Protein AF-A0A653DVY7-F1 (afdb_monomer_lite)

Organism: Callosobruchus maculatus (NCBI:txid64391)

Secondary structure (DSSP, 8-state):
--SSS---S-HHHHHHHHGGG-SS-TT--EE-SSSS-EES-HHHHHHHGGGTS-TTTT--EE-SSSS-EES-HHHHHHHTTTT--EE-SSSS-EESSHHHHHHHHGGG-TT-TT--EE-SSSS-EES-HHHHHHHGGGG-TT-TT-----SSS--

Radius of gyration: 22.21 Å; chains: 1; bounding box: 49×55×49 Å

Sequence (155 aa):
CKQCDYKSNQKTSLNQHVFTHDVDGIYKKYKCVLCDYKTHFKSSLKKHQPVHDGDGINKKYKCKQCDYKSDQRSVLNDVEGINKKYRCEQCDYKCCRKNDLNIHRLTHDVDGIYKKYKCDLCDYKTHFNRNLRQHQWVHDVEGINKKYKCEQCDY

InterPro domains:
  IPR013087 Zinc finger C2H2-type [PS00028] (88-108)
  IPR013087 Zinc finger C2H2-type [PS50157] (30-57)
  IPR013087 Zinc finger C2H2-type [PS50157] (117-144)
  IPR013087 Zinc finger C2H2-type [SM00355] (1-21)
  IPR013087 Zinc finger C2H2-type [SM00355] (30-52)
  IPR013087 Zinc finger C2H2-type [SM00355] (86-108)
  IPR013087 Zinc finger C2H2-type [SM00355] (117-139)
  IPR036236 Zinc finger C2H2 superfamily [SSF57667] (28-76)
  IPR036236 Zinc finger C2H2 superfamily [SSF57667] (84-139)

pLDDT: mean 86.48, std 9.0, range [5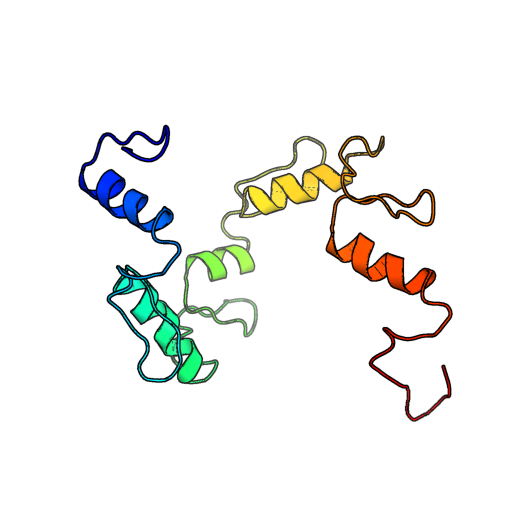5.53, 95.94]

Structure (mmCIF, N/CA/C/O backbone):
data_AF-A0A653DVY7-F1
#
_entry.id   AF-A0A653DVY7-F1
#
loop_
_atom_site.group_PDB
_atom_site.id
_atom_site.type_symbol
_atom_site.label_atom_id
_atom_site.label_alt_id
_atom_site.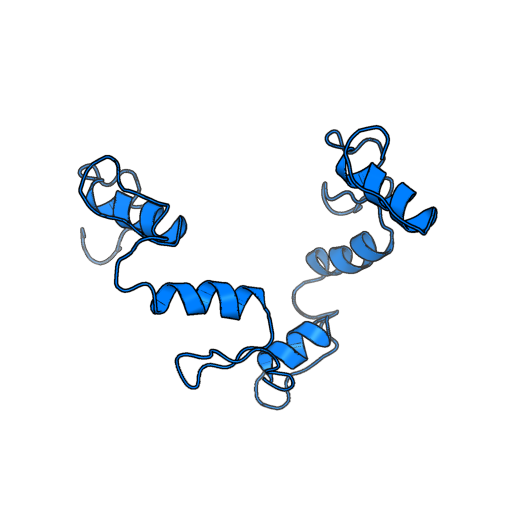label_comp_id
_atom_site.label_asym_id
_atom_site.label_entity_id
_atom_site.label_seq_id
_atom_site.pdbx_PDB_ins_code
_atom_site.Cartn_x
_atom_site.Cartn_y
_atom_site.Cartn_z
_atom_site.occupancy
_atom_site.B_iso_or_equiv
_atom_site.auth_seq_id
_atom_site.auth_comp_id
_atom_site.auth_asym_id
_atom_site.auth_atom_id
_atom_site.pdbx_PDB_model_num
ATOM 1 N N . CYS A 1 1 ? 3.207 15.757 -23.129 1.00 89.69 1 CYS A N 1
ATOM 2 C CA . CYS A 1 1 ? 4.128 14.651 -23.437 1.00 89.69 1 CYS A CA 1
ATOM 3 C C . CYS A 1 1 ? 3.728 14.158 -24.820 1.00 89.69 1 CYS A C 1
ATOM 5 O O . CYS A 1 1 ? 2.601 14.413 -25.213 1.00 89.69 1 CYS A O 1
ATOM 7 N N . LYS A 1 2 ? 4.609 13.518 -25.597 1.00 89.25 2 LYS A N 1
ATOM 8 C CA . LYS A 1 2 ? 4.194 12.975 -26.906 1.00 89.25 2 LYS A CA 1
ATOM 9 C C . LYS A 1 2 ? 3.384 11.676 -26.790 1.00 89.25 2 LYS A C 1
ATOM 11 O O . LYS A 1 2 ? 2.754 11.285 -27.756 1.00 89.25 2 LYS A O 1
ATOM 16 N N . GLN A 1 3 ? 3.419 11.029 -25.624 1.00 88.94 3 GLN A N 1
ATOM 17 C CA . GLN A 1 3 ? 2.800 9.721 -25.381 1.00 88.94 3 GLN A CA 1
ATOM 18 C C . GLN A 1 3 ? 1.581 9.795 -24.445 1.00 88.94 3 GLN A C 1
ATOM 20 O O . GLN A 1 3 ? 0.902 8.798 -24.244 1.00 88.94 3 GLN A O 1
ATOM 25 N N . CYS A 1 4 ? 1.309 10.960 -23.845 1.00 93.50 4 CYS A N 1
ATOM 26 C CA . CYS A 1 4 ? 0.143 11.184 -22.988 1.00 93.50 4 CYS A CA 1
ATOM 27 C C . CYS A 1 4 ? -0.115 12.682 -22.743 1.00 93.50 4 CYS A C 1
ATOM 29 O O . CYS A 1 4 ? 0.719 13.543 -23.060 1.00 93.50 4 CYS A O 1
ATOM 31 N N . ASP A 1 5 ? -1.222 12.978 -22.063 1.00 94.31 5 ASP A N 1
ATOM 32 C CA . ASP A 1 5 ? -1.701 14.338 -21.785 1.00 94.31 5 ASP A CA 1
ATOM 33 C C . ASP A 1 5 ? -0.881 15.121 -20.750 1.00 94.31 5 ASP A C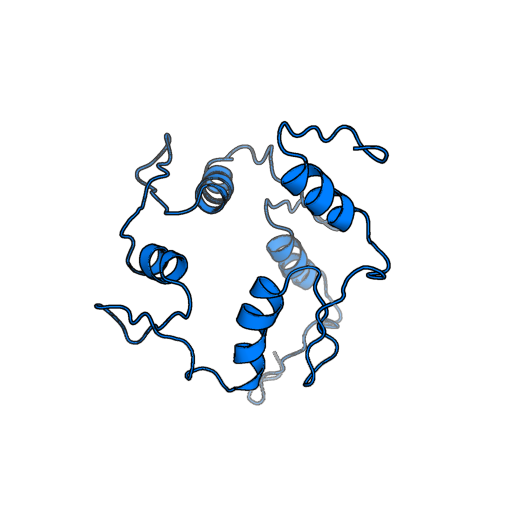 1
ATOM 35 O O . ASP A 1 5 ? -1.169 16.289 -20.485 1.00 94.31 5 ASP A O 1
ATOM 39 N N . TYR A 1 6 ? 0.165 14.528 -20.166 1.00 94.62 6 TYR A N 1
ATOM 40 C CA . TYR A 1 6 ? 1.007 15.202 -19.176 1.00 94.62 6 TYR A CA 1
ATOM 41 C C . TYR A 1 6 ? 1.645 16.479 -19.743 1.00 94.62 6 TYR A C 1
ATOM 43 O O . TYR A 1 6 ? 2.342 16.441 -20.760 1.00 94.62 6 TYR A O 1
ATOM 51 N N . LYS A 1 7 ? 1.494 17.612 -19.053 1.00 93.94 7 LYS A N 1
ATOM 52 C CA . LYS A 1 7 ? 2.107 18.898 -19.420 1.00 93.94 7 LYS A CA 1
ATOM 53 C C . LYS A 1 7 ? 2.971 19.409 -18.271 1.00 93.94 7 LYS A C 1
ATOM 55 O O . LYS A 1 7 ? 2.667 19.184 -17.106 1.00 93.94 7 LYS A O 1
ATOM 60 N N . SER A 1 8 ? 4.054 20.098 -18.613 1.00 93.25 8 SER A N 1
ATOM 61 C CA . SER A 1 8 ? 4.976 20.706 -17.654 1.00 93.25 8 SER A CA 1
ATOM 62 C C . SER A 1 8 ? 5.476 22.037 -18.205 1.00 93.25 8 SER A C 1
ATOM 64 O O . SER A 1 8 ? 5.733 22.149 -19.402 1.00 93.25 8 SER A O 1
ATOM 66 N N . ASN A 1 9 ? 5.649 23.021 -17.324 1.00 94.25 9 ASN A N 1
ATOM 67 C CA . ASN A 1 9 ? 6.279 24.310 -17.626 1.00 94.25 9 ASN A CA 1
ATOM 68 C C . ASN A 1 9 ? 7.819 24.249 -17.593 1.00 94.25 9 ASN A C 1
ATOM 70 O O . ASN A 1 9 ? 8.482 25.192 -18.010 1.00 94.25 9 ASN A O 1
ATOM 74 N N . GLN A 1 10 ? 8.399 23.143 -17.116 1.00 95.44 10 GLN A N 1
ATOM 75 C CA . GLN A 1 10 ? 9.842 22.911 -17.082 1.00 95.44 10 GLN A CA 1
ATOM 76 C C . GLN A 1 10 ? 10.234 21.773 -18.027 1.00 95.44 10 GLN A C 1
ATOM 78 O O . GLN A 1 10 ? 9.705 20.657 -17.935 1.00 95.44 10 GLN A O 1
ATOM 83 N N . LYS A 1 11 ? 11.216 22.040 -18.900 1.00 91.94 11 LYS A N 1
ATOM 84 C CA . LYS A 1 11 ? 11.778 21.051 -19.837 1.00 91.94 11 LYS A CA 1
ATOM 85 C C . LYS A 1 11 ? 12.399 19.860 -19.105 1.00 91.94 11 LYS A C 1
ATOM 87 O O . LYS A 1 11 ? 12.240 18.725 -19.537 1.00 91.94 11 LYS A O 1
ATOM 92 N N . THR A 1 12 ? 13.066 20.108 -17.980 1.00 90.94 12 THR A N 1
ATOM 93 C CA . THR A 1 12 ? 13.641 19.071 -17.111 1.00 90.94 12 THR A CA 1
ATOM 94 C C . THR A 1 12 ? 12.572 18.107 -16.608 1.00 90.94 12 THR A C 1
ATOM 96 O O . THR A 1 12 ? 12.723 16.903 -16.781 1.00 90.94 12 THR A O 1
ATOM 99 N N . SER A 1 13 ? 11.466 18.615 -16.068 1.00 92.31 13 SER A N 1
ATOM 100 C CA . SER A 1 13 ? 10.347 17.799 -15.581 1.00 92.31 13 SER A CA 1
ATOM 101 C C . SER A 1 13 ? 9.650 17.031 -16.705 1.00 92.31 13 SER A C 1
ATOM 103 O O . SER A 1 13 ? 9.299 15.870 -16.520 1.00 92.31 13 SER A O 1
ATOM 105 N N . LEU A 1 14 ? 9.522 17.624 -17.901 1.00 92.62 14 LEU A N 1
ATOM 106 C CA . LEU A 1 14 ? 9.015 16.908 -19.077 1.00 92.62 14 LEU A CA 1
ATOM 107 C C . LEU A 1 14 ? 9.950 15.758 -19.483 1.00 92.62 14 LEU A C 1
ATOM 109 O O . LEU A 1 14 ? 9.475 14.656 -19.735 1.00 92.62 14 LEU A O 1
ATOM 113 N N . ASN A 1 15 ? 11.265 15.988 -19.499 1.00 89.31 15 ASN A N 1
ATOM 114 C CA . ASN A 1 15 ? 12.251 14.952 -19.814 1.00 89.31 15 ASN A CA 1
ATOM 115 C C . ASN A 1 15 ? 12.252 13.826 -18.774 1.00 89.31 15 ASN A C 1
ATOM 117 O O . ASN A 1 15 ? 12.327 12.659 -19.139 1.00 89.31 15 ASN A O 1
ATOM 121 N N . GLN A 1 16 ? 12.139 14.159 -17.486 1.00 90.44 16 GLN A N 1
ATOM 122 C CA . GLN A 1 16 ? 12.024 13.159 -16.425 1.00 90.44 16 GLN A CA 1
ATOM 123 C C . GLN A 1 16 ? 10.729 12.357 -16.539 1.00 90.44 16 GLN A C 1
ATOM 125 O O . GLN A 1 16 ? 10.746 11.147 -16.344 1.00 90.44 16 GLN A O 1
ATOM 130 N N . HIS A 1 17 ? 9.621 13.013 -16.893 1.00 92.75 17 HIS A N 1
ATOM 131 C CA . HIS A 1 17 ? 8.352 12.339 -17.131 1.00 92.75 17 HIS A CA 1
ATOM 132 C C . HIS A 1 17 ? 8.448 11.318 -18.269 1.00 92.75 17 HIS A C 1
ATOM 134 O O . HIS A 1 17 ? 7.853 10.257 -18.164 1.00 92.75 17 HIS A O 1
ATOM 140 N N . VAL A 1 18 ? 9.220 11.572 -19.331 1.00 90.94 18 VAL A N 1
ATOM 141 C CA . VAL A 1 18 ? 9.369 10.595 -20.427 1.00 90.94 18 VAL A CA 1
ATOM 142 C C . VAL A 1 18 ? 9.881 9.237 -19.924 1.00 90.94 18 VAL A C 1
ATOM 144 O O . VAL A 1 18 ? 9.481 8.213 -20.466 1.00 90.94 18 VAL A O 1
ATOM 147 N N . PHE A 1 19 ? 10.665 9.195 -18.841 1.00 91.69 19 PHE A N 1
ATOM 148 C CA . PHE A 1 19 ? 11.102 7.933 -18.234 1.00 91.69 19 PHE A CA 1
ATOM 149 C C . PHE A 1 19 ? 9.961 7.085 -17.657 1.00 91.69 19 PHE A C 1
ATOM 151 O O . PHE A 1 19 ? 10.139 5.885 -17.496 1.00 91.69 19 PHE A O 1
ATOM 158 N N . THR A 1 20 ? 8.782 7.653 -17.375 1.00 89.56 20 THR A N 1
ATOM 159 C CA . THR A 1 20 ? 7.618 6.851 -16.954 1.00 89.56 20 THR A CA 1
ATOM 160 C C . THR A 1 20 ? 7.060 5.991 -18.083 1.00 89.56 20 THR A C 1
ATOM 162 O O . THR A 1 20 ? 6.322 5.054 -17.807 1.00 89.56 20 THR A O 1
ATOM 165 N N . HIS A 1 21 ? 7.401 6.309 -19.335 1.00 90.06 21 HIS A N 1
ATOM 166 C CA . HIS A 1 21 ? 7.042 5.520 -20.515 1.00 90.06 21 HIS A CA 1
ATOM 167 C C . HIS A 1 21 ? 8.130 4.507 -20.904 1.00 90.06 21 HIS A C 1
ATOM 169 O O . HIS A 1 21 ? 7.947 3.752 -21.851 1.00 90.06 21 HIS A O 1
ATOM 175 N N . ASP A 1 22 ? 9.261 4.463 -20.190 1.00 88.44 22 ASP A N 1
ATOM 176 C CA . ASP A 1 22 ? 10.318 3.472 -20.421 1.00 88.44 22 ASP A CA 1
ATOM 177 C C . ASP A 1 22 ? 9.999 2.151 -19.709 1.00 88.44 22 ASP A C 1
ATOM 179 O O . ASP A 1 22 ? 10.567 1.822 -18.662 1.00 88.44 22 ASP A O 1
ATOM 183 N N . VAL A 1 23 ? 9.044 1.413 -20.274 1.00 83.19 23 VAL A N 1
ATOM 184 C CA . VAL A 1 23 ? 8.586 0.123 -19.741 1.00 83.19 23 VAL A CA 1
ATOM 185 C C . VAL A 1 23 ? 9.716 -0.911 -19.767 1.00 83.19 23 VAL A C 1
ATOM 187 O O . VAL A 1 23 ? 9.941 -1.601 -18.771 1.00 83.19 23 VAL A O 1
ATOM 190 N N . ASP A 1 24 ? 10.492 -0.937 -20.851 1.00 83.88 24 ASP A N 1
ATOM 191 C CA . ASP A 1 24 ? 11.600 -1.879 -21.057 1.00 83.88 24 ASP A CA 1
ATOM 192 C C . ASP A 1 24 ? 12.856 -1.521 -20.244 1.00 83.88 24 ASP A C 1
ATOM 194 O O . ASP A 1 24 ? 13.796 -2.310 -20.120 1.00 83.88 24 ASP A O 1
ATOM 198 N N . GLY A 1 25 ? 12.891 -0.326 -19.648 1.00 82.88 25 GLY A N 1
ATOM 199 C CA . GLY A 1 25 ? 14.011 0.137 -18.836 1.00 82.88 25 GLY A CA 1
ATOM 200 C C . GLY A 1 25 ? 15.283 0.421 -19.640 1.00 82.88 25 GLY A C 1
ATOM 201 O O . GLY A 1 25 ? 16.376 0.410 -19.062 1.00 82.88 25 GLY A O 1
ATOM 202 N N . ILE A 1 26 ? 15.162 0.683 -20.944 1.00 83.12 26 ILE A N 1
ATOM 203 C CA . ILE A 1 26 ? 16.270 0.942 -21.877 1.00 83.12 26 ILE A CA 1
ATOM 204 C C . ILE A 1 26 ? 17.073 2.180 -21.444 1.00 83.12 26 ILE A C 1
ATOM 206 O O . ILE A 1 26 ? 18.298 2.234 -21.578 1.00 83.12 26 ILE A O 1
ATOM 210 N N . TYR A 1 27 ? 16.405 3.170 -20.857 1.00 85.94 27 TYR A N 1
ATOM 211 C CA . TYR A 1 27 ? 16.992 4.421 -20.389 1.00 85.94 27 TYR A CA 1
ATOM 212 C C . TYR A 1 27 ? 17.408 4.392 -18.909 1.00 85.94 27 TYR A C 1
ATOM 214 O O . TYR A 1 27 ? 17.875 5.413 -18.386 1.00 85.94 27 TYR A O 1
ATOM 222 N N . LYS A 1 28 ? 17.298 3.252 -18.211 1.00 90.25 28 LYS A N 1
ATOM 223 C CA . LYS A 1 28 ? 17.810 3.079 -16.837 1.00 90.25 28 LYS A CA 1
ATOM 224 C C . LYS A 1 28 ? 19.331 2.910 -16.848 1.00 90.25 28 LYS A C 1
ATOM 226 O O . LYS A 1 28 ? 19.869 1.803 -16.805 1.00 90.25 28 LYS A O 1
ATOM 231 N N . LYS A 1 29 ? 20.044 4.036 -16.902 1.00 91.38 29 LYS A N 1
ATOM 232 C CA . LYS A 1 29 ? 21.514 4.068 -17.009 1.00 91.38 29 LYS A CA 1
ATOM 233 C C . LYS A 1 29 ? 22.245 3.749 -15.703 1.00 91.38 29 LYS A C 1
ATOM 235 O O . LYS A 1 29 ? 23.406 3.358 -15.744 1.00 91.38 29 LYS A O 1
ATOM 240 N N . TYR A 1 30 ? 21.597 3.914 -14.552 1.00 93.81 30 TYR A N 1
ATOM 241 C CA . TYR A 1 30 ? 22.225 3.690 -13.251 1.00 93.81 30 TYR A CA 1
ATOM 242 C C . TYR A 1 30 ? 21.875 2.295 -12.748 1.00 93.81 30 TYR A C 1
ATOM 244 O O . TYR A 1 30 ? 20.717 2.028 -12.432 1.00 93.81 30 TYR A O 1
ATOM 252 N N . LYS A 1 31 ? 22.870 1.411 -12.687 1.00 93.25 31 LYS A N 1
ATOM 253 C CA . LYS A 1 31 ? 22.711 0.005 -12.298 1.00 93.25 31 LYS A CA 1
ATOM 254 C C . LYS A 1 31 ? 23.391 -0.242 -10.954 1.00 93.25 31 LYS A C 1
ATOM 256 O O . LYS A 1 31 ? 24.467 0.304 -10.709 1.00 93.25 31 LYS A O 1
ATOM 261 N N . CYS A 1 32 ? 22.761 -1.035 -10.094 1.00 91.00 32 CYS A N 1
ATOM 262 C CA . CYS A 1 32 ? 23.433 -1.579 -8.924 1.00 91.00 32 CYS A CA 1
ATOM 263 C C . CYS A 1 32 ? 24.462 -2.619 -9.377 1.00 91.00 32 CYS A C 1
ATOM 265 O O . CYS A 1 32 ? 24.232 -3.342 -10.341 1.00 91.00 32 CYS A O 1
ATOM 267 N N . VAL A 1 33 ? 25.609 -2.664 -8.703 1.00 90.44 33 VAL A N 1
ATOM 268 C CA . VAL A 1 33 ? 26.659 -3.659 -8.982 1.00 90.44 33 VAL A CA 1
ATOM 269 C C . VAL A 1 33 ? 26.461 -4.947 -8.180 1.00 90.44 33 VAL A C 1
ATOM 271 O O . VAL A 1 33 ? 27.121 -5.939 -8.455 1.00 90.44 33 VAL A O 1
ATOM 274 N N . LEU A 1 34 ? 25.557 -4.925 -7.195 1.00 88.69 34 LEU A N 1
ATOM 275 C CA . LEU A 1 34 ? 25.313 -6.019 -6.251 1.00 88.69 34 LEU A CA 1
ATOM 276 C C . LEU A 1 34 ? 23.975 -6.740 -6.496 1.00 88.69 34 LEU A C 1
ATOM 278 O O . LEU A 1 34 ? 23.730 -7.782 -5.898 1.00 88.69 34 LEU A O 1
ATOM 282 N N . CYS A 1 35 ? 23.097 -6.201 -7.347 1.00 90.75 35 CYS A N 1
ATOM 283 C CA . CYS A 1 35 ? 21.860 -6.859 -7.777 1.00 90.75 35 CYS A CA 1
ATOM 284 C C . CYS A 1 35 ? 21.338 -6.280 -9.100 1.00 90.75 35 CYS A C 1
ATOM 286 O O . CYS A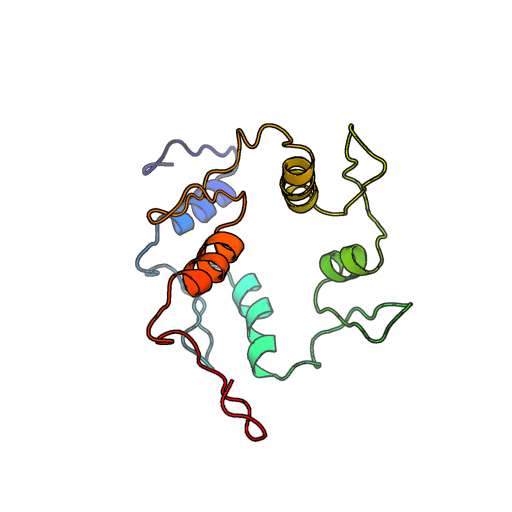 1 35 ? 21.867 -5.296 -9.616 1.00 90.75 35 CYS A O 1
ATOM 288 N N . ASP A 1 36 ? 20.233 -6.830 -9.606 1.00 92.25 36 ASP A N 1
ATOM 289 C CA . ASP A 1 36 ? 19.617 -6.424 -10.875 1.00 92.25 36 ASP A CA 1
ATOM 290 C C . ASP A 1 36 ? 18.874 -5.077 -10.839 1.00 92.25 36 ASP A C 1
ATOM 292 O O . ASP A 1 36 ? 18.255 -4.676 -11.830 1.00 92.25 36 ASP A O 1
ATOM 296 N N . TYR A 1 37 ? 18.922 -4.342 -9.724 1.00 91.75 37 TYR A N 1
ATOM 297 C CA . TYR A 1 37 ? 18.269 -3.040 -9.610 1.00 91.75 37 TYR A CA 1
ATOM 298 C C . TYR A 1 37 ? 18.863 -2.016 -10.590 1.00 91.75 37 TYR A C 1
ATOM 300 O O . TYR A 1 37 ? 20.071 -1.768 -10.624 1.00 91.75 37 TYR A O 1
ATOM 308 N N . LYS A 1 38 ? 17.994 -1.350 -11.362 1.00 92.88 38 LYS A N 1
ATOM 309 C CA . LYS A 1 38 ? 18.360 -0.281 -12.306 1.00 92.88 38 LYS A CA 1
ATOM 310 C C . LYS A 1 38 ? 17.403 0.900 -12.177 1.00 92.88 38 LYS A C 1
ATOM 312 O O . LYS A 1 38 ? 16.214 0.725 -11.918 1.00 92.88 38 LYS A O 1
ATOM 317 N N . THR A 1 39 ? 17.901 2.114 -12.394 1.00 93.25 39 THR A N 1
ATOM 318 C CA . THR A 1 39 ? 17.116 3.348 -12.270 1.00 93.25 39 THR A CA 1
ATOM 319 C C . THR A 1 39 ? 17.570 4.443 -13.240 1.00 93.25 39 THR A C 1
ATOM 321 O O . THR A 1 39 ? 18.690 4.435 -13.755 1.00 93.25 39 THR A O 1
ATOM 324 N N . HIS A 1 40 ? 16.685 5.409 -13.489 1.00 93.12 40 HIS A N 1
ATOM 325 C CA . HIS A 1 40 ? 16.943 6.589 -14.323 1.00 93.12 40 HIS A CA 1
ATOM 326 C C . HIS A 1 40 ? 17.698 7.694 -13.588 1.00 93.12 40 HIS A C 1
ATOM 328 O O . HIS A 1 40 ? 18.209 8.612 -14.224 1.00 93.12 40 HIS A O 1
ATOM 334 N N . PHE A 1 41 ? 17.779 7.621 -12.255 1.00 91.25 41 PHE A N 1
ATOM 335 C CA . PHE A 1 41 ? 18.329 8.691 -11.431 1.00 91.25 41 PHE A CA 1
ATOM 336 C C . PHE A 1 41 ? 19.479 8.205 -10.553 1.00 91.25 41 PHE A C 1
ATOM 338 O O . PHE A 1 41 ? 19.316 7.301 -9.733 1.00 91.25 41 PHE A O 1
ATOM 345 N N . LYS A 1 42 ? 20.627 8.888 -10.636 1.00 90.31 42 LYS A N 1
ATOM 346 C CA . LYS A 1 42 ? 21.785 8.629 -9.764 1.00 90.31 42 LYS A CA 1
ATOM 347 C C . LYS A 1 42 ? 21.421 8.711 -8.278 1.00 90.31 42 LYS A C 1
ATOM 349 O O . LYS A 1 42 ? 21.914 7.928 -7.473 1.00 90.31 42 LYS A O 1
ATOM 354 N N . SER A 1 43 ? 20.545 9.649 -7.913 1.00 88.19 43 SER A N 1
ATOM 355 C CA . SER A 1 43 ? 20.056 9.822 -6.541 1.00 88.19 43 SER A CA 1
ATOM 356 C C . SER A 1 43 ? 19.274 8.606 -6.042 1.00 88.19 43 SER A C 1
ATOM 358 O O . SER A 1 43 ? 19.437 8.224 -4.886 1.00 88.19 43 SER A O 1
ATOM 360 N N . SER A 1 44 ? 18.474 7.971 -6.900 1.00 90.25 44 SER A N 1
ATOM 361 C CA . SER A 1 44 ? 17.757 6.739 -6.568 1.00 90.25 44 SER A CA 1
ATOM 362 C C . SER A 1 44 ? 18.711 5.562 -6.384 1.00 90.25 44 SER A C 1
ATOM 364 O O . SER A 1 44 ? 18.546 4.810 -5.431 1.00 90.25 44 SER A O 1
ATOM 366 N N . LEU A 1 45 ? 19.758 5.445 -7.213 1.00 89.94 45 LEU A N 1
ATOM 367 C CA . LEU A 1 45 ? 20.782 4.413 -7.022 1.00 89.94 45 LEU A CA 1
ATOM 368 C C . LEU A 1 45 ? 21.519 4.609 -5.690 1.00 89.94 45 LEU A C 1
ATOM 370 O O . LEU A 1 45 ? 21.671 3.660 -4.931 1.00 89.94 45 LEU A O 1
ATOM 374 N N . LYS A 1 46 ? 21.897 5.849 -5.356 1.00 86.50 46 LYS A N 1
ATOM 375 C CA . LYS A 1 46 ? 22.541 6.175 -4.073 1.00 86.50 46 LYS A CA 1
ATOM 376 C C . LYS A 1 46 ? 21.666 5.826 -2.863 1.00 86.50 46 LYS A C 1
ATOM 378 O O . LYS A 1 46 ? 22.186 5.411 -1.837 1.00 86.50 46 LYS A O 1
ATOM 383 N N . LYS A 1 47 ? 20.344 5.997 -2.976 1.00 83.31 47 LYS A N 1
ATOM 384 C CA . LYS A 1 47 ? 19.378 5.585 -1.942 1.00 83.31 47 LYS A CA 1
ATOM 385 C C . LYS A 1 47 ? 19.175 4.070 -1.878 1.00 83.31 47 LYS A C 1
ATOM 387 O O . LYS A 1 47 ? 18.752 3.575 -0.846 1.00 83.31 47 LYS A O 1
ATOM 392 N N . HIS A 1 48 ? 19.445 3.355 -2.966 1.00 86.50 48 HIS A N 1
ATOM 393 C CA . HIS A 1 48 ? 19.316 1.903 -3.042 1.00 86.50 48 HIS A CA 1
ATOM 394 C C . HIS A 1 48 ? 20.550 1.164 -2.505 1.00 86.50 48 HIS A C 1
ATOM 396 O O . HIS A 1 48 ? 20.385 0.142 -1.854 1.00 86.50 48 HIS A O 1
ATOM 402 N N . GLN A 1 49 ? 21.765 1.687 -2.717 1.00 82.44 49 GLN A N 1
ATOM 403 C CA . GLN A 1 49 ? 23.021 1.073 -2.241 1.00 82.44 49 GLN A CA 1
ATOM 404 C C . GLN A 1 49 ? 22.980 0.539 -0.790 1.00 82.44 49 GLN A C 1
ATOM 406 O O . GLN A 1 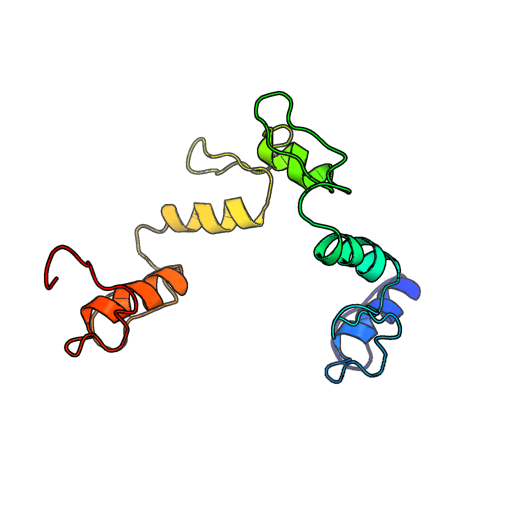49 ? 23.405 -0.597 -0.590 1.00 82.44 49 GLN A O 1
ATOM 411 N N . PRO A 1 50 ? 22.399 1.258 0.196 1.00 79.75 50 PRO A N 1
ATOM 412 C CA . PRO A 1 50 ? 22.337 0.795 1.582 1.00 79.75 50 PRO A CA 1
ATOM 413 C C . PRO A 1 50 ? 21.576 -0.516 1.806 1.00 79.75 50 PRO A C 1
ATOM 415 O O . PRO A 1 50 ? 21.733 -1.117 2.862 1.00 79.75 50 PRO A O 1
ATOM 418 N N . VAL A 1 51 ? 20.753 -0.963 0.849 1.00 81.06 51 VAL A N 1
ATOM 419 C CA . VAL A 1 51 ? 20.046 -2.254 0.921 1.00 81.06 51 VAL A CA 1
ATOM 420 C C . VAL A 1 51 ? 21.031 -3.427 1.002 1.00 81.06 51 VAL A C 1
ATOM 422 O O . VAL A 1 51 ? 20.688 -4.471 1.549 1.00 81.06 51 VAL A O 1
ATOM 425 N N . HIS A 1 52 ? 22.256 -3.257 0.497 1.00 81.56 52 HIS A N 1
ATOM 426 C CA . HIS A 1 52 ? 23.290 -4.292 0.509 1.00 81.56 52 HIS A CA 1
ATOM 427 C C . HIS A 1 52 ? 24.240 -4.217 1.712 1.00 81.56 52 HIS A C 1
ATOM 429 O O . HIS A 1 52 ? 24.854 -5.222 2.054 1.00 81.56 52 HIS A O 1
ATOM 435 N N . ASP A 1 53 ? 24.333 -3.066 2.381 1.00 72.12 53 ASP A N 1
ATOM 436 C CA . ASP A 1 53 ? 25.317 -2.808 3.447 1.00 72.12 53 ASP A CA 1
ATOM 437 C C . ASP A 1 53 ? 24.834 -3.243 4.849 1.00 72.12 53 ASP A C 1
ATOM 439 O O . ASP A 1 53 ? 25.446 -2.911 5.866 1.00 72.12 53 ASP A O 1
ATOM 443 N N . GLY A 1 54 ? 23.720 -3.977 4.926 1.00 65.88 54 GLY A N 1
ATOM 444 C CA . GLY A 1 54 ? 23.093 -4.365 6.187 1.00 65.88 54 GLY A CA 1
ATOM 445 C C . GLY A 1 54 ? 22.362 -3.209 6.883 1.00 65.88 54 GLY A C 1
ATOM 446 O O . GLY A 1 54 ? 22.599 -2.021 6.649 1.00 65.88 54 GLY A O 1
ATOM 447 N N . ASP A 1 55 ? 21.417 -3.569 7.749 1.00 56.22 55 ASP A N 1
ATOM 448 C CA . ASP A 1 55 ? 20.341 -2.696 8.223 1.00 56.22 55 ASP A CA 1
ATOM 449 C C . ASP A 1 55 ? 20.785 -1.690 9.314 1.00 56.22 55 ASP A C 1
ATOM 451 O O . ASP A 1 55 ? 20.231 -1.635 10.409 1.00 56.22 55 ASP A O 1
ATOM 455 N N . GLY A 1 56 ? 21.814 -0.874 9.053 1.00 57.59 56 GLY A N 1
ATOM 456 C CA . GLY A 1 56 ? 22.346 0.044 10.069 1.00 57.59 56 GLY A CA 1
ATOM 457 C C . GLY A 1 56 ? 23.268 1.168 9.600 1.00 57.59 56 GLY A C 1
ATOM 458 O O . GLY A 1 56 ? 23.247 2.237 10.210 1.00 57.59 56 GLY A O 1
ATOM 459 N N . ILE A 1 57 ? 24.032 0.992 8.517 1.00 60.34 57 ILE A N 1
ATOM 460 C CA . ILE A 1 57 ? 25.146 1.908 8.189 1.00 60.34 57 ILE A CA 1
ATOM 461 C C . ILE A 1 57 ? 24.665 3.295 7.719 1.00 60.34 57 ILE A C 1
ATOM 463 O O . ILE A 1 57 ? 25.330 4.303 7.955 1.00 60.34 57 ILE A O 1
ATOM 467 N N . ASN A 1 58 ? 23.468 3.392 7.131 1.00 65.00 58 ASN A N 1
ATOM 468 C CA . ASN A 1 58 ? 22.948 4.653 6.584 1.00 65.00 58 ASN A CA 1
ATOM 469 C C . ASN A 1 58 ? 21.761 5.258 7.344 1.00 65.00 58 ASN A C 1
ATOM 471 O O . ASN A 1 58 ? 21.246 6.301 6.937 1.00 65.00 58 ASN A O 1
ATOM 475 N N . LYS A 1 59 ? 21.352 4.675 8.478 1.00 73.12 59 LYS A N 1
ATOM 476 C CA . LYS A 1 59 ? 20.245 5.197 9.291 1.00 73.12 59 LYS A CA 1
ATOM 477 C C . LYS A 1 59 ? 20.708 6.356 10.190 1.00 73.12 59 LYS A C 1
ATOM 479 O O . LYS A 1 59 ? 20.818 6.221 11.407 1.00 73.12 59 LYS A O 1
ATOM 484 N N . LYS A 1 60 ? 21.015 7.501 9.570 1.00 80.69 60 LYS A N 1
ATOM 485 C CA . LYS A 1 60 ? 21.572 8.704 10.227 1.00 80.69 60 LYS A CA 1
ATOM 486 C C . LYS A 1 60 ? 20.601 9.395 11.186 1.00 80.69 60 LYS A C 1
ATOM 488 O O . LYS A 1 60 ? 21.028 10.169 12.037 1.00 80.69 60 LYS A O 1
ATOM 493 N N . TYR A 1 61 ? 19.303 9.156 11.040 1.00 82.81 61 TYR A N 1
ATOM 494 C CA . TYR A 1 61 ? 18.272 9.814 11.830 1.00 82.81 61 TYR A CA 1
ATOM 495 C C . TYR A 1 61 ? 17.731 8.843 12.881 1.00 82.81 61 TYR A C 1
ATOM 497 O O . TYR A 1 61 ? 17.035 7.891 12.536 1.00 82.81 61 TYR A O 1
ATOM 505 N N . LYS A 1 62 ? 18.039 9.084 14.159 1.00 85.38 62 LYS A N 1
ATOM 506 C CA . LYS A 1 62 ? 17.550 8.287 15.296 1.00 85.38 62 LYS A CA 1
ATOM 507 C C . LYS A 1 62 ? 16.322 8.944 15.931 1.00 85.38 62 LYS A C 1
ATOM 509 O O . LYS A 1 62 ? 16.323 10.156 16.139 1.00 85.38 62 LYS A O 1
ATOM 514 N N . CYS A 1 63 ? 15.315 8.136 16.252 1.00 84.19 63 CYS A N 1
ATOM 515 C CA . CYS A 1 63 ? 14.161 8.551 17.041 1.00 84.19 63 CYS A CA 1
ATOM 516 C C . CYS A 1 63 ? 14.572 8.890 18.467 1.00 84.19 63 CYS A C 1
ATOM 518 O O . CYS A 1 63 ? 15.356 8.177 19.090 1.00 84.19 63 CYS A O 1
ATOM 520 N N . LYS A 1 64 ? 14.034 9.988 18.998 1.00 83.88 64 LYS A N 1
ATOM 521 C CA . LYS A 1 64 ? 14.321 10.395 20.379 1.00 83.88 64 LYS A CA 1
ATOM 522 C C . LYS A 1 64 ? 13.628 9.521 21.424 1.00 83.88 64 LYS A C 1
ATOM 524 O O . LYS A 1 64 ? 14.047 9.529 22.573 1.00 83.88 64 LYS A O 1
ATOM 529 N N . GLN A 1 65 ? 12.567 8.811 21.039 1.00 83.12 65 GLN A N 1
ATOM 530 C CA . GLN A 1 65 ? 11.659 8.118 21.962 1.00 83.12 65 GLN A CA 1
ATOM 531 C C . GLN A 1 65 ? 11.702 6.587 21.841 1.00 83.12 65 GLN A C 1
ATOM 533 O O . GLN A 1 65 ? 11.061 5.894 22.621 1.00 83.12 65 GLN A O 1
ATOM 538 N N . CYS A 1 66 ? 12.429 6.043 20.864 1.00 85.12 66 CYS A N 1
ATOM 539 C CA . CYS A 1 66 ? 12.629 4.602 20.709 1.00 85.12 66 CYS A CA 1
ATOM 540 C C . CYS A 1 66 ? 13.913 4.323 19.919 1.00 85.12 66 CYS A C 1
ATOM 542 O O . CYS A 1 66 ? 14.542 5.237 19.384 1.00 85.12 66 CYS A O 1
ATOM 544 N N . ASP A 1 67 ? 14.276 3.050 19.780 1.00 83.94 67 ASP A N 1
ATOM 545 C CA . ASP A 1 67 ? 15.476 2.643 19.041 1.00 83.94 67 ASP A CA 1
ATOM 546 C C . ASP A 1 67 ? 15.327 2.682 17.515 1.00 83.94 67 ASP A C 1
ATOM 548 O O . ASP A 1 67 ? 16.260 2.335 16.787 1.00 83.94 67 ASP A O 1
ATOM 552 N N . TYR A 1 68 ? 14.184 3.158 17.007 1.00 82.44 68 TYR A N 1
ATOM 553 C CA . TYR A 1 68 ? 13.965 3.317 15.576 1.00 82.44 68 TYR A CA 1
ATOM 554 C C . TYR A 1 68 ? 14.982 4.286 14.961 1.00 82.44 68 TYR A C 1
ATOM 556 O O . TYR A 1 68 ? 15.198 5.402 15.443 1.00 82.44 68 TYR A O 1
ATOM 564 N N . LYS A 1 69 ? 15.579 3.873 13.841 1.00 85.56 69 LYS A N 1
ATOM 565 C CA . LYS A 1 69 ? 16.469 4.705 13.032 1.00 85.56 69 LYS A CA 1
ATOM 566 C C . LYS A 1 69 ? 16.021 4.674 11.573 1.00 85.56 69 LYS A C 1
ATOM 568 O O . LYS A 1 69 ? 15.562 3.649 11.077 1.00 85.56 69 LYS A O 1
ATOM 573 N N . SER A 1 70 ? 16.207 5.791 10.885 1.00 83.50 70 SER A N 1
ATOM 574 C CA . SER A 1 70 ? 15.857 5.988 9.482 1.00 83.50 70 SER A CA 1
ATOM 575 C C . SER A 1 70 ? 17.016 6.632 8.724 1.00 83.50 70 SER A C 1
ATOM 577 O O . SER A 1 70 ? 17.777 7.435 9.267 1.00 83.50 70 SER A O 1
ATOM 579 N N . ASP A 1 71 ? 17.149 6.297 7.448 1.00 83.00 71 ASP A N 1
ATOM 580 C CA . ASP A 1 71 ? 18.034 6.962 6.488 1.00 83.00 71 ASP A CA 1
ATOM 581 C C . ASP A 1 71 ? 17.422 8.264 5.936 1.00 83.00 71 ASP A C 1
ATOM 583 O O . ASP A 1 71 ? 18.117 9.093 5.347 1.00 83.00 71 ASP A O 1
ATOM 587 N N . GLN A 1 72 ? 16.124 8.483 6.172 1.00 83.62 72 GLN A N 1
ATOM 588 C CA . GLN A 1 72 ? 15.366 9.644 5.718 1.00 83.62 72 GLN A CA 1
ATOM 589 C C . GLN A 1 72 ? 14.736 10.408 6.882 1.00 83.62 72 GLN A C 1
ATOM 591 O O . GLN A 1 72 ? 13.965 9.861 7.678 1.00 83.62 72 GLN A O 1
ATOM 596 N N . ARG A 1 73 ? 14.995 11.721 6.933 1.00 85.06 73 ARG A N 1
ATOM 597 C CA . ARG A 1 73 ? 14.447 12.603 7.971 1.00 85.06 73 ARG A CA 1
ATOM 598 C C . ARG A 1 73 ? 12.922 12.686 7.932 1.00 85.06 73 ARG A C 1
ATOM 600 O O . ARG A 1 73 ? 12.300 12.752 8.983 1.00 85.06 73 ARG A O 1
ATOM 607 N N . SER A 1 74 ? 12.325 12.678 6.740 1.00 85.00 74 SER A N 1
ATOM 608 C CA . SER A 1 74 ? 10.867 12.693 6.566 1.00 85.00 74 SER A CA 1
ATOM 609 C C . SER A 1 74 ? 10.204 11.494 7.239 1.00 85.00 74 SER A C 1
ATOM 611 O O . SER A 1 74 ? 9.264 11.673 8.002 1.00 85.00 74 SER A O 1
ATOM 613 N N . VAL A 1 75 ? 10.747 10.293 7.028 1.00 85.06 75 VAL A N 1
ATOM 614 C CA . VAL A 1 75 ? 10.245 9.058 7.645 1.00 85.06 75 VAL A CA 1
ATOM 615 C C . VAL A 1 75 ? 10.373 9.119 9.164 1.00 85.06 75 VAL A C 1
ATOM 617 O O . VAL A 1 75 ? 9.436 8.750 9.866 1.00 85.06 75 VAL A O 1
ATOM 620 N N . LEU A 1 76 ? 11.491 9.641 9.682 1.00 87.69 76 LEU A N 1
ATOM 621 C CA . LEU A 1 76 ? 11.640 9.816 11.123 1.00 87.69 76 LEU A CA 1
ATOM 622 C C . LEU A 1 76 ? 10.588 10.781 11.690 1.00 87.69 76 LEU A C 1
ATOM 624 O O . LEU A 1 76 ? 9.954 10.468 12.690 1.00 87.69 76 LEU A O 1
ATOM 628 N N . ASN A 1 77 ? 10.366 11.921 11.031 1.00 86.69 77 ASN A N 1
ATOM 629 C CA . ASN A 1 77 ? 9.356 12.889 11.460 1.00 86.69 77 ASN A CA 1
ATOM 630 C C . ASN A 1 77 ? 7.941 12.284 11.471 1.00 86.69 77 ASN A C 1
ATOM 632 O O . ASN A 1 77 ? 7.119 12.683 12.298 1.00 86.69 77 ASN A O 1
ATOM 636 N N . ASP A 1 78 ? 7.652 11.356 10.551 1.00 85.94 78 ASP A N 1
ATOM 637 C CA . ASP A 1 78 ? 6.376 10.643 10.511 1.00 85.94 78 ASP A CA 1
ATOM 638 C C . ASP A 1 78 ? 6.218 9.735 11.740 1.00 85.94 78 ASP A C 1
ATOM 640 O O . ASP A 1 78 ? 5.166 9.765 12.377 1.00 85.94 78 ASP A O 1
ATOM 644 N N . VAL A 1 79 ? 7.271 8.992 12.106 1.00 85.12 79 VAL A N 1
ATOM 645 C CA . VAL A 1 79 ? 7.311 8.121 13.299 1.00 85.12 79 VAL A CA 1
ATOM 646 C C . VAL A 1 79 ? 7.215 8.927 14.592 1.00 85.12 79 VAL A C 1
ATOM 648 O O . VAL A 1 79 ? 6.455 8.571 15.485 1.00 85.12 79 VAL A O 1
ATOM 651 N N . GLU A 1 80 ? 7.933 10.044 14.683 1.00 85.38 80 GLU A N 1
ATOM 652 C CA . GLU A 1 80 ? 7.893 10.940 15.844 1.00 85.38 80 GLU A CA 1
ATOM 653 C C . GLU A 1 80 ? 6.591 11.763 15.914 1.00 85.38 80 GLU A C 1
ATOM 655 O O . GLU A 1 80 ? 6.380 12.517 16.861 1.00 85.38 80 GLU A O 1
ATOM 660 N N . GLY A 1 81 ? 5.707 11.652 14.914 1.00 82.44 81 GLY A N 1
ATOM 661 C CA . GLY A 1 81 ? 4.427 12.357 14.888 1.00 82.44 81 GLY A CA 1
ATOM 662 C C . GLY A 1 81 ? 4.554 13.882 14.824 1.00 82.44 81 GLY A C 1
ATOM 663 O O . GLY A 1 81 ? 3.598 14.582 15.153 1.00 82.44 81 GLY A O 1
ATOM 664 N N . ILE A 1 82 ? 5.707 14.403 14.389 1.00 81.94 82 ILE A N 1
ATOM 665 C CA . ILE A 1 82 ? 6.050 15.835 14.442 1.00 81.94 82 ILE A CA 1
ATOM 666 C C . ILE A 1 82 ? 5.157 16.670 13.513 1.00 81.94 82 ILE A C 1
ATOM 668 O O . ILE A 1 82 ? 4.869 17.827 13.799 1.00 81.94 82 ILE A O 1
ATOM 672 N N . ASN A 1 83 ? 4.704 16.105 12.389 1.00 80.88 83 ASN A N 1
ATOM 673 C CA . ASN A 1 83 ? 3.980 16.833 11.343 1.00 80.88 83 ASN A CA 1
ATOM 674 C C . ASN A 1 83 ? 2.643 16.171 10.980 1.00 80.88 83 ASN A C 1
ATOM 676 O O . ASN A 1 83 ? 2.407 15.838 9.818 1.00 80.88 83 ASN A O 1
ATOM 680 N N . LYS A 1 84 ? 1.729 16.018 11.946 1.00 85.88 84 LYS A N 1
ATOM 681 C CA . LYS A 1 84 ? 0.364 15.519 11.688 1.00 85.88 84 LYS A CA 1
ATOM 682 C C . LYS A 1 84 ? -0.527 16.574 11.009 1.00 85.88 84 LYS A C 1
ATOM 684 O O . LYS A 1 84 ? -1.471 17.088 11.603 1.00 85.88 84 LYS A O 1
ATOM 689 N N . LYS A 1 85 ? -0.191 16.925 9.766 1.00 90.19 85 LYS A N 1
ATOM 690 C CA . LYS A 1 85 ? -0.830 17.998 8.982 1.00 90.19 85 LYS A CA 1
ATOM 691 C C . LYS A 1 85 ? -2.220 17.636 8.461 1.00 90.19 85 LYS A C 1
ATOM 693 O O . LYS A 1 85 ? -2.995 18.527 8.140 1.00 90.19 85 LYS A O 1
ATOM 698 N N . TYR A 1 86 ? -2.526 16.347 8.350 1.00 93.75 86 TYR A N 1
ATOM 699 C CA . TYR A 1 86 ? -3.778 15.869 7.778 1.00 93.75 86 TYR A CA 1
ATOM 700 C C . TYR A 1 86 ? -4.719 15.440 8.903 1.00 93.75 86 TYR A C 1
ATOM 702 O O . TYR A 1 86 ? -4.405 14.510 9.646 1.00 93.75 86 TYR A O 1
ATOM 710 N N . ARG A 1 87 ? -5.858 16.125 9.031 1.00 95.06 87 ARG A N 1
ATOM 711 C CA . ARG A 1 87 ? -6.895 15.876 10.044 1.00 95.06 87 ARG A CA 1
ATOM 712 C C . ARG A 1 87 ? -8.134 15.274 9.375 1.00 95.06 87 ARG A C 1
ATOM 714 O O . ARG A 1 87 ? -8.497 15.687 8.278 1.00 95.06 87 ARG A O 1
ATOM 721 N N . CYS A 1 88 ? -8.765 14.311 10.039 1.00 95.94 88 CYS A N 1
ATOM 722 C CA . CYS A 1 88 ? -10.085 13.823 9.661 1.00 95.94 88 CYS A CA 1
ATOM 723 C C . CYS A 1 88 ? -11.169 14.816 10.091 1.00 95.94 88 CYS A C 1
ATOM 725 O O . CYS A 1 88 ? -11.136 15.340 11.198 1.00 95.94 88 CYS A O 1
ATOM 727 N N . GLU A 1 89 ? -12.137 15.073 9.220 1.00 95.06 89 GLU A N 1
ATOM 728 C CA . GLU A 1 89 ? -13.245 15.989 9.523 1.00 95.06 89 GLU A CA 1
ATOM 729 C C . GLU A 1 89 ? -14.334 15.326 10.378 1.00 95.06 89 GLU A C 1
ATOM 731 O O . GLU A 1 89 ? -15.125 16.019 11.004 1.00 95.06 89 GLU A O 1
ATOM 736 N N . GLN A 1 90 ? -14.357 13.990 10.435 1.00 93.69 90 GLN A N 1
ATOM 737 C CA . GLN A 1 90 ? -15.406 13.212 11.106 1.00 93.69 90 GLN A CA 1
ATOM 738 C C . GLN A 1 90 ? -14.989 12.685 12.489 1.00 93.69 90 GLN A C 1
ATOM 740 O O . GLN A 1 90 ? -15.813 12.144 13.217 1.00 93.69 90 GLN A O 1
ATOM 745 N N . CYS A 1 91 ? -13.711 12.811 12.865 1.00 95.56 91 CYS A N 1
ATOM 746 C CA . CYS A 1 91 ? -13.202 12.410 14.181 1.00 95.56 91 CYS A CA 1
ATOM 747 C C . CYS A 1 91 ? -11.849 13.079 14.477 1.00 95.56 91 CYS A C 1
ATOM 749 O O . CYS A 1 91 ? -11.272 13.757 13.627 1.00 95.56 91 CYS A O 1
ATOM 751 N N . ASP A 1 92 ? -11.274 12.831 15.653 1.00 95.44 92 ASP A N 1
ATOM 752 C CA . ASP A 1 92 ? -9.996 13.431 16.061 1.00 95.44 92 ASP A CA 1
ATOM 753 C C . ASP A 1 92 ? -8.737 12.800 15.448 1.00 95.44 92 ASP A C 1
ATOM 755 O O . ASP A 1 92 ? -7.611 13.176 15.796 1.00 95.44 92 ASP A O 1
ATOM 759 N N . TYR A 1 93 ? -8.893 11.873 14.502 1.00 94.88 93 TYR A N 1
ATOM 760 C CA . TYR A 1 93 ? -7.762 11.250 13.826 1.00 94.88 93 TYR A CA 1
ATOM 761 C C . TYR A 1 93 ? -6.913 12.278 13.062 1.00 94.88 93 TYR A C 1
ATOM 763 O O . TYR A 1 93 ? -7.413 13.093 12.279 1.00 94.88 93 TYR A O 1
ATOM 771 N N . LYS A 1 94 ? -5.591 12.204 13.255 1.00 93.94 94 LYS A N 1
ATOM 772 C CA . LYS A 1 94 ? -4.598 13.012 12.537 1.00 93.94 94 LYS A CA 1
ATOM 773 C C . LYS A 1 94 ? -3.416 12.155 12.110 1.00 93.94 94 LYS A C 1
ATOM 775 O O . LYS A 1 94 ? -2.942 11.320 12.880 1.00 93.94 94 LYS A O 1
ATOM 780 N N . CYS A 1 95 ? -2.880 12.420 10.925 1.00 92.19 95 CYS A N 1
ATOM 781 C CA . CYS A 1 95 ? -1.740 11.692 10.372 1.00 92.19 95 CYS A CA 1
ATOM 782 C C . CYS A 1 95 ? -0.793 12.604 9.580 1.00 92.19 95 CYS A C 1
ATOM 784 O O . CYS A 1 95 ? -1.098 13.760 9.266 1.00 92.19 95 CYS A O 1
ATOM 786 N N . CYS A 1 96 ? 0.395 12.078 9.281 1.00 90.81 96 CYS A N 1
ATOM 787 C CA . CYS A 1 96 ? 1.461 12.823 8.614 1.00 90.81 96 CYS A CA 1
ATOM 788 C C . CYS A 1 96 ? 1.369 12.769 7.081 1.00 90.81 96 CYS A C 1
ATOM 790 O O . CYS A 1 96 ? 1.926 13.635 6.406 1.00 90.81 96 CYS A O 1
ATOM 792 N N . ARG A 1 97 ? 0.628 11.805 6.508 1.00 89.69 97 ARG A N 1
ATOM 793 C CA . ARG A 1 97 ? 0.516 11.608 5.053 1.00 89.69 97 ARG A CA 1
ATOM 794 C C . ARG A 1 97 ? -0.933 11.643 4.584 1.00 89.69 97 ARG A C 1
ATOM 796 O O . ARG A 1 97 ? -1.805 11.011 5.166 1.00 89.69 97 ARG A O 1
ATOM 803 N N . LYS A 1 98 ? -1.173 12.303 3.447 1.00 91.50 98 LYS A N 1
ATOM 804 C CA . LYS A 1 98 ? -2.509 12.402 2.834 1.00 91.50 98 LYS A CA 1
ATOM 805 C C . LYS A 1 98 ? -3.114 11.034 2.512 1.00 91.50 98 LYS A C 1
ATOM 807 O O . LYS A 1 98 ? -4.314 10.844 2.663 1.00 91.50 98 LYS A O 1
ATOM 812 N N . ASN A 1 99 ? -2.288 10.091 2.059 1.00 91.94 99 ASN A N 1
ATOM 813 C CA . ASN A 1 99 ? -2.752 8.746 1.735 1.00 91.94 99 ASN A CA 1
ATOM 814 C C . ASN A 1 99 ? -3.278 8.008 2.975 1.00 91.94 99 ASN A C 1
ATOM 816 O O . ASN A 1 99 ? -4.312 7.356 2.889 1.00 91.94 99 ASN A O 1
ATOM 820 N N . ASP A 1 100 ? -2.622 8.177 4.125 1.00 92.88 100 ASP A N 1
ATOM 821 C CA . ASP A 1 100 ? -3.059 7.578 5.389 1.00 92.88 100 ASP A CA 1
ATOM 822 C C . ASP A 1 100 ? -4.415 8.159 5.815 1.00 92.88 100 ASP A C 1
ATOM 824 O O . ASP A 1 100 ? -5.300 7.413 6.225 1.00 92.88 100 ASP A O 1
ATOM 828 N N . LEU A 1 101 ? -4.633 9.467 5.613 1.00 95.25 101 LEU A N 1
ATOM 829 C CA . LEU A 1 101 ? -5.946 10.085 5.825 1.00 95.25 101 LEU A CA 1
ATOM 830 C C . LEU A 1 101 ? -7.003 9.521 4.866 1.00 95.25 101 LEU A C 1
ATOM 832 O O . LEU A 1 101 ? -8.110 9.219 5.296 1.00 95.25 101 LEU A O 1
ATOM 836 N N . ASN A 1 102 ? -6.686 9.369 3.578 1.00 93.69 102 ASN A N 1
ATOM 837 C CA . ASN A 1 102 ? -7.621 8.803 2.602 1.00 93.69 102 ASN A CA 1
ATOM 838 C C . ASN A 1 102 ? -8.016 7.367 2.958 1.00 93.69 102 ASN A C 1
ATOM 840 O O . ASN A 1 102 ? -9.187 7.020 2.855 1.00 93.69 102 ASN A O 1
ATOM 844 N N . ILE A 1 103 ? -7.051 6.555 3.394 1.00 93.06 103 ILE A N 1
ATOM 845 C CA . ILE A 1 103 ? -7.284 5.194 3.882 1.00 93.06 103 ILE A CA 1
ATOM 846 C C . ILE A 1 103 ? -8.149 5.226 5.142 1.00 93.06 103 ILE A C 1
ATOM 848 O O . ILE A 1 103 ? -9.135 4.501 5.216 1.00 93.06 103 ILE A O 1
ATOM 852 N N . HIS A 1 104 ? -7.821 6.090 6.105 1.00 94.50 104 HIS A N 1
ATOM 853 C CA . HIS A 1 104 ? -8.609 6.261 7.322 1.00 94.50 104 HIS A CA 1
ATOM 854 C C . HIS A 1 104 ? -10.053 6.666 7.013 1.00 94.50 104 HIS A C 1
ATOM 856 O O . HIS A 1 104 ? -10.969 6.144 7.625 1.00 94.50 104 HIS A O 1
ATOM 862 N N . ARG A 1 105 ? -10.298 7.534 6.027 1.00 94.00 105 ARG A N 1
ATOM 863 C CA . ARG A 1 105 ? -11.668 7.920 5.647 1.00 94.00 105 ARG A CA 1
ATOM 864 C C . ARG A 1 105 ? -12.542 6.735 5.232 1.00 94.00 105 ARG A C 1
ATOM 866 O O . ARG A 1 105 ? -13.752 6.818 5.390 1.00 94.00 105 ARG A O 1
ATOM 873 N N . LEU A 1 106 ? -11.950 5.636 4.759 1.00 93.75 106 LEU A N 1
ATOM 874 C CA . LEU A 1 106 ? -12.689 4.413 4.437 1.00 93.75 106 LEU A CA 1
ATOM 875 C C . LEU A 1 106 ? -13.251 3.720 5.687 1.00 93.75 106 LEU A C 1
ATOM 877 O O . LEU A 1 106 ? -14.169 2.924 5.563 1.00 93.75 106 LEU A O 1
ATOM 881 N N . THR A 1 107 ? -12.752 4.016 6.894 1.00 91.75 107 THR A N 1
ATOM 882 C CA . THR A 1 107 ? -13.342 3.486 8.137 1.00 91.75 107 THR A CA 1
ATOM 883 C C . THR A 1 107 ? -14.674 4.140 8.477 1.00 91.75 107 THR A C 1
ATOM 885 O O . THR A 1 107 ? -15.434 3.578 9.254 1.00 91.75 107 THR A O 1
ATOM 888 N N . HIS A 1 108 ? -14.949 5.316 7.910 1.00 91.56 108 HIS A N 1
ATOM 889 C CA . HIS A 1 108 ? -16.228 6.008 8.064 1.00 91.56 108 HIS A CA 1
ATOM 890 C C . HIS A 1 108 ? -17.220 5.675 6.946 1.00 91.56 108 HIS A C 1
ATOM 892 O O . HIS A 1 108 ? -18.315 6.228 6.908 1.00 91.56 108 HIS A O 1
ATOM 898 N N . ASP A 1 109 ? -16.860 4.781 6.022 1.00 90.38 109 ASP A N 1
ATOM 899 C CA . ASP A 1 109 ? -17.785 4.289 5.003 1.00 90.38 109 ASP A CA 1
ATOM 900 C C . ASP A 1 109 ? -18.710 3.214 5.586 1.00 90.38 109 ASP A C 1
ATOM 902 O O . ASP A 1 109 ? -18.507 2.009 5.404 1.00 90.38 109 ASP A O 1
ATOM 906 N N . VAL A 1 110 ? -19.717 3.675 6.328 1.00 83.44 110 VAL A N 1
ATOM 907 C CA . VAL A 1 110 ? -20.720 2.826 6.987 1.00 83.44 110 VAL A CA 1
ATOM 908 C C . VAL A 1 110 ? -21.540 2.044 5.958 1.00 83.44 110 VAL A C 1
ATOM 910 O O . VAL A 1 110 ? -21.756 0.844 6.124 1.00 83.44 110 VAL A O 1
ATOM 913 N N . ASP A 1 111 ? -21.907 2.693 4.853 1.00 82.81 111 ASP A N 1
ATOM 914 C CA . ASP A 1 111 ? -22.715 2.102 3.781 1.00 82.81 111 ASP A CA 1
ATOM 915 C C . ASP A 1 111 ? -21.908 1.133 2.897 1.00 82.81 111 ASP A C 1
ATOM 917 O O . ASP A 1 111 ? -22.460 0.385 2.087 1.00 82.81 111 ASP A O 1
ATOM 921 N N . GLY A 1 112 ? -20.579 1.123 3.040 1.00 82.25 112 GLY A N 1
ATOM 922 C CA . GLY A 1 112 ? -19.681 0.266 2.273 1.00 82.25 112 GLY A CA 1
ATOM 923 C C . GLY A 1 112 ? -19.654 0.584 0.776 1.00 82.25 112 GLY A C 1
ATOM 924 O O . GLY A 1 112 ? -19.266 -0.277 -0.020 1.00 82.25 112 GLY A O 1
ATOM 925 N N . ILE A 1 113 ? -20.042 1.801 0.385 1.00 83.50 113 ILE A N 1
ATOM 926 C CA . ILE A 1 113 ? -20.141 2.266 -1.007 1.00 83.50 113 ILE A CA 1
ATOM 927 C C . ILE A 1 113 ? -18.782 2.171 -1.715 1.00 83.50 113 ILE A C 1
ATOM 929 O O . ILE A 1 113 ? -18.689 1.839 -2.899 1.00 83.50 113 ILE A O 1
ATOM 933 N N . TYR A 1 114 ? -17.697 2.404 -0.983 1.00 86.56 114 TYR A N 1
ATOM 934 C CA . TYR A 1 114 ? -16.325 2.376 -1.474 1.00 86.56 114 TYR A CA 1
ATOM 935 C C . TYR A 1 114 ? -15.645 1.008 -1.293 1.00 86.56 114 TYR A C 1
ATOM 937 O O . TYR A 1 114 ? -14.432 0.894 -1.517 1.00 86.56 114 TYR A O 1
ATOM 945 N N . LYS A 1 115 ? -16.366 -0.051 -0.888 1.00 90.94 115 LYS A N 1
ATOM 946 C CA . LYS A 1 115 ? -15.826 -1.423 -0.821 1.00 90.94 115 LYS A CA 1
ATOM 947 C C . LYS A 1 115 ? -15.711 -2.000 -2.231 1.00 90.94 115 LYS A C 1
ATOM 949 O O . LYS A 1 115 ? -16.624 -2.637 -2.752 1.00 90.94 115 LYS A O 1
ATOM 954 N N . LYS A 1 116 ? -14.564 -1.753 -2.865 1.00 93.38 116 LYS A N 1
ATOM 955 C CA . LYS A 1 116 ? -14.300 -2.163 -4.253 1.00 93.38 116 LYS A CA 1
ATOM 956 C C . LYS A 1 116 ? -13.940 -3.639 -4.401 1.00 93.38 116 LYS A C 1
ATOM 958 O O . LYS A 1 116 ? -14.114 -4.188 -5.482 1.00 93.38 116 LYS A O 1
ATOM 963 N N . TYR A 1 117 ? -13.430 -4.270 -3.348 1.00 95.00 117 TYR A N 1
ATOM 964 C CA . TYR A 1 117 ? -12.979 -5.657 -3.399 1.00 95.00 117 TYR A CA 1
ATOM 965 C C . TYR A 1 117 ? -14.079 -6.558 -2.855 1.00 95.00 117 TYR A C 1
ATOM 967 O O . TYR A 1 117 ? -14.453 -6.433 -1.690 1.00 95.00 117 TYR A O 1
ATOM 975 N N . LYS A 1 118 ? -14.605 -7.439 -3.702 1.00 95.56 118 LYS A N 1
ATOM 976 C CA . LYS A 1 118 ? -15.705 -8.351 -3.380 1.00 95.56 118 LYS A CA 1
ATOM 977 C C . LYS A 1 118 ? -15.200 -9.787 -3.456 1.00 95.56 118 LYS A C 1
ATOM 979 O O . LYS A 1 118 ? -14.322 -10.070 -4.265 1.00 95.56 118 LYS A O 1
ATOM 984 N N . CYS A 1 119 ? -15.707 -10.648 -2.583 1.00 94.69 119 CYS A N 1
ATOM 985 C CA . CYS A 1 119 ? -15.530 -12.083 -2.727 1.00 94.69 119 CYS A CA 1
ATOM 986 C C . CYS A 1 119 ? -16.464 -12.582 -3.827 1.00 94.69 119 CYS A C 1
ATOM 988 O O . CYS A 1 119 ? -17.612 -12.154 -3.903 1.00 94.69 119 CYS A O 1
ATOM 990 N N . ASP A 1 120 ? -15.967 -13.480 -4.670 1.00 94.12 120 ASP A N 1
ATOM 991 C CA . ASP A 1 120 ? -16.773 -14.088 -5.731 1.00 94.12 120 ASP A CA 1
ATOM 992 C C . ASP A 1 120 ? -17.584 -15.288 -5.212 1.00 94.12 120 ASP A C 1
ATOM 994 O O . ASP A 1 120 ? -18.489 -15.765 -5.887 1.00 94.12 120 ASP A O 1
ATOM 998 N N . LEU A 1 121 ? -17.263 -15.772 -4.005 1.00 92.81 121 LEU A N 1
ATOM 999 C CA . LEU A 1 121 ? -17.855 -16.968 -3.397 1.00 92.81 121 LEU A CA 1
ATOM 1000 C C . LEU A 1 121 ? -18.887 -16.653 -2.303 1.00 92.81 121 LEU A C 1
ATOM 1002 O O . LEU A 1 121 ? -19.606 -17.547 -1.866 1.00 92.81 121 LEU A O 1
ATOM 1006 N N . CYS A 1 122 ? -18.960 -15.407 -1.829 1.00 94.19 122 CYS A N 1
ATOM 1007 C CA . CYS A 1 122 ? -19.949 -14.968 -0.845 1.00 94.19 122 CYS A CA 1
ATOM 1008 C C . CYS A 1 122 ? -20.137 -13.444 -0.877 1.00 94.19 122 CYS A C 1
ATOM 1010 O O . CYS A 1 122 ? -19.421 -12.727 -1.572 1.00 94.19 122 CYS A O 1
ATOM 1012 N N . ASP A 1 123 ? -21.048 -12.922 -0.055 1.00 94.38 123 ASP A N 1
ATOM 1013 C CA . ASP A 1 123 ? -21.374 -11.490 -0.008 1.00 94.38 123 ASP A CA 1
ATOM 1014 C C . ASP A 1 123 ? -20.313 -10.600 0.663 1.00 94.38 123 ASP A C 1
ATOM 1016 O O . ASP A 1 123 ? -20.520 -9.392 0.826 1.00 94.38 123 ASP A O 1
ATOM 1020 N N . TYR A 1 124 ? -19.162 -11.153 1.057 1.00 94.19 124 TYR A N 1
ATOM 1021 C CA . TYR A 1 124 ? -18.104 -10.388 1.708 1.00 94.19 124 TYR A CA 1
ATOM 1022 C C . TYR A 1 124 ? -17.513 -9.317 0.781 1.00 94.19 124 TYR A C 1
ATOM 1024 O O . TYR A 1 124 ? -17.123 -9.574 -0.360 1.00 94.19 124 TYR A O 1
ATOM 1032 N N . LYS A 1 125 ? -17.383 -8.090 1.300 1.00 94.19 125 LYS A N 1
ATOM 1033 C CA . LYS A 1 125 ? -16.787 -6.947 0.591 1.00 94.19 125 LYS A CA 1
ATOM 1034 C C . LYS A 1 125 ? -15.867 -6.166 1.515 1.00 94.19 125 LYS A C 1
ATOM 1036 O O . LYS A 1 125 ? -16.120 -6.042 2.712 1.00 94.19 125 LYS A O 1
ATOM 1041 N N . THR A 1 126 ? -14.814 -5.578 0.958 1.00 94.06 126 THR A N 1
ATOM 1042 C CA . THR A 1 126 ? -13.818 -4.821 1.718 1.00 94.06 126 THR A CA 1
ATOM 1043 C C . THR A 1 126 ? -13.186 -3.682 0.913 1.00 94.06 126 THR A C 1
ATOM 1045 O O . THR A 1 126 ? -13.200 -3.654 -0.320 1.00 94.06 126 THR A O 1
ATOM 1048 N N . HIS A 1 127 ? -12.607 -2.720 1.631 1.00 94.06 127 HIS A N 1
ATOM 1049 C CA . HIS A 1 127 ? -11.840 -1.607 1.070 1.00 94.06 127 HIS A CA 1
ATOM 1050 C C . HIS A 1 127 ? -10.424 -1.994 0.649 1.00 94.06 127 HIS A C 1
ATOM 1052 O O . HIS A 1 127 ? -9.803 -1.273 -0.129 1.00 94.06 127 HIS A O 1
ATOM 1058 N N . PHE A 1 128 ? -9.905 -3.123 1.142 1.00 93.69 128 PHE A N 1
ATOM 1059 C CA . PHE A 1 128 ? -8.503 -3.495 0.980 1.00 93.69 128 PHE A CA 1
ATOM 1060 C C . PHE A 1 128 ? -8.352 -4.865 0.324 1.00 93.69 128 PHE A C 1
ATOM 1062 O O . PHE A 1 128 ? -8.818 -5.869 0.854 1.00 93.69 128 PHE A O 1
ATOM 1069 N N . ASN A 1 129 ? -7.604 -4.929 -0.782 1.00 93.12 129 ASN A N 1
ATOM 1070 C CA . ASN A 1 129 ? -7.323 -6.188 -1.480 1.00 93.12 129 ASN A CA 1
ATOM 1071 C C . ASN A 1 129 ? -6.682 -7.236 -0.555 1.00 93.12 129 ASN A C 1
ATOM 1073 O O . ASN A 1 129 ? -7.037 -8.406 -0.613 1.00 93.12 129 ASN A O 1
ATOM 1077 N N . ARG A 1 130 ? -5.787 -6.812 0.349 1.00 92.25 130 ARG A N 1
ATOM 1078 C CA . ARG A 1 130 ? -5.167 -7.705 1.341 1.00 92.25 130 ARG A CA 1
ATOM 1079 C C . ARG A 1 130 ? -6.211 -8.416 2.203 1.00 92.25 130 ARG A C 1
ATOM 1081 O O . ARG A 1 130 ? -6.074 -9.610 2.440 1.00 92.25 130 ARG A O 1
ATOM 1088 N N . ASN A 1 131 ? -7.244 -7.700 2.638 1.00 94.00 131 ASN A N 1
ATOM 1089 C CA . ASN A 1 131 ? -8.301 -8.275 3.465 1.00 94.00 131 ASN A CA 1
ATOM 1090 C C . ASN A 1 131 ? -9.165 -9.240 2.650 1.00 94.00 131 ASN A C 1
ATOM 1092 O O . ASN A 1 131 ? -9.618 -10.236 3.198 1.00 94.00 131 ASN A O 1
ATOM 1096 N N . LEU A 1 132 ? -9.368 -8.979 1.353 1.00 94.50 132 LEU A N 1
ATOM 1097 C CA . LEU A 1 132 ? -10.031 -9.931 0.462 1.00 94.50 132 LEU A CA 1
ATOM 1098 C C . LEU A 1 132 ? -9.189 -11.203 0.306 1.00 94.50 132 LEU A C 1
ATOM 1100 O O . LEU A 1 132 ? -9.709 -12.292 0.501 1.00 94.50 132 LEU A O 1
ATOM 1104 N N . ARG A 1 133 ? -7.884 -11.072 0.035 1.00 91.44 133 ARG A N 1
ATOM 1105 C CA . ARG A 1 133 ? -6.965 -12.219 -0.071 1.00 91.44 133 ARG A CA 1
ATOM 1106 C C . ARG A 1 133 ? -6.937 -13.066 1.194 1.00 91.44 133 ARG A C 1
ATOM 1108 O O . ARG A 1 133 ? -6.913 -14.283 1.112 1.00 91.44 133 ARG A O 1
ATOM 1115 N N . GLN A 1 134 ? -6.932 -12.422 2.357 1.00 90.38 134 GLN A N 1
ATOM 1116 C CA . GLN A 1 134 ? -7.001 -13.128 3.631 1.00 90.38 134 GLN A CA 1
ATOM 1117 C C . GLN A 1 134 ? -8.360 -13.808 3.820 1.00 90.38 134 GLN A C 1
ATOM 1119 O O . GLN A 1 134 ? -8.416 -14.956 4.240 1.00 90.38 134 GLN A O 1
ATOM 1124 N N . HIS A 1 135 ? -9.455 -13.119 3.493 1.00 92.44 135 HIS A N 1
ATOM 1125 C CA . HIS A 1 135 ? -10.797 -13.687 3.571 1.00 92.44 135 HIS A CA 1
ATOM 1126 C C . HIS A 1 135 ? -10.968 -14.911 2.660 1.00 92.44 135 HIS A C 1
ATOM 1128 O O . HIS A 1 135 ? -11.631 -15.862 3.055 1.00 92.44 135 HIS A O 1
ATOM 1134 N N . GLN A 1 136 ? -10.330 -14.936 1.487 1.00 90.06 136 GLN A N 1
ATOM 1135 C CA . GLN A 1 136 ? -10.374 -16.089 0.582 1.00 90.06 136 GLN A CA 1
ATOM 1136 C C . GLN A 1 136 ? -9.885 -17.391 1.239 1.00 90.06 136 GLN A C 1
ATOM 1138 O O . GLN A 1 136 ? -10.325 -18.459 0.832 1.00 90.06 136 GLN A O 1
ATOM 1143 N N . TRP A 1 137 ? -9.061 -17.327 2.293 1.00 88.62 137 TRP A N 1
ATOM 1144 C CA . TRP A 1 137 ? -8.659 -18.513 3.060 1.00 88.62 137 TRP A CA 1
ATOM 1145 C C . TRP A 1 137 ? -9.822 -19.186 3.795 1.00 88.62 137 TRP A C 1
ATOM 1147 O O . TRP A 1 137 ? -9.745 -20.370 4.089 1.00 88.62 137 TRP A O 1
ATOM 1157 N N . VAL A 1 138 ? -10.913 -18.468 4.071 1.00 87.94 138 VAL A N 1
ATOM 1158 C CA . VAL A 1 138 ? -12.129 -19.056 4.660 1.00 87.94 138 VAL A CA 1
ATOM 1159 C C . VAL A 1 138 ? -12.815 -20.011 3.678 1.00 87.94 138 VAL A C 1
ATOM 1161 O O . VAL A 1 138 ? -13.485 -20.948 4.097 1.00 87.94 138 VAL A O 1
ATOM 1164 N N . HIS A 1 139 ? -12.629 -19.799 2.374 1.00 86.31 139 HIS A N 1
ATOM 1165 C CA . HIS A 1 139 ? -13.148 -20.672 1.322 1.00 86.31 139 HIS A CA 1
ATOM 1166 C C . HIS A 1 139 ? -12.142 -21.743 0.879 1.00 86.31 139 HIS A C 1
ATOM 1168 O O . HIS A 1 139 ? -12.440 -22.538 -0.009 1.00 86.31 139 HIS A O 1
ATOM 1174 N N . ASP A 1 140 ? -10.956 -21.775 1.484 1.00 80.50 140 ASP A N 1
ATOM 1175 C CA . ASP A 1 140 ? -9.917 -22.754 1.188 1.00 80.50 140 ASP A CA 1
ATOM 1176 C C . ASP A 1 140 ? -10.160 -24.043 1.982 1.00 80.50 140 ASP A C 1
ATOM 1178 O O . ASP A 1 140 ? -9.506 -24.322 2.988 1.00 80.50 140 ASP A O 1
ATOM 1182 N N . VAL A 1 141 ? -11.157 -24.809 1.529 1.00 70.12 141 VAL A N 1
ATOM 1183 C CA . VAL A 1 141 ? -11.597 -26.077 2.140 1.00 70.12 141 VAL A CA 1
ATOM 1184 C C . VAL A 1 141 ? -10.479 -27.129 2.141 1.00 70.12 141 VAL A C 1
ATOM 1186 O O . VAL A 1 141 ? -10.426 -27.976 3.027 1.00 70.12 141 VAL A O 1
ATOM 1189 N N . GLU A 1 142 ? -9.555 -27.049 1.183 1.00 66.88 142 GLU A N 1
ATOM 1190 C CA . GLU A 1 142 ? -8.450 -27.998 1.006 1.00 66.88 142 GLU A CA 1
ATOM 1191 C C . GLU A 1 142 ? -7.159 -27.562 1.724 1.00 66.88 142 GLU A C 1
ATOM 1193 O O . GLU A 1 142 ? -6.178 -28.305 1.755 1.00 66.88 142 GLU A O 1
ATOM 1198 N N . GLY A 1 143 ? -7.139 -26.368 2.331 1.00 66.50 143 GLY A N 1
ATOM 1199 C CA . GLY A 1 143 ? -5.977 -25.848 3.053 1.00 66.50 143 GLY A CA 1
ATOM 1200 C C . GLY A 1 143 ? -4.757 -25.582 2.165 1.00 66.50 143 GLY A C 1
ATOM 1201 O O . GLY A 1 143 ? -3.639 -25.514 2.678 1.00 66.50 143 GLY A O 1
ATOM 1202 N N . ILE A 1 144 ? -4.946 -25.400 0.853 1.00 65.62 144 ILE A N 1
ATOM 1203 C CA . ILE A 1 144 ? -3.871 -25.214 -0.139 1.00 65.62 144 ILE A CA 1
ATOM 1204 C C . ILE A 1 144 ? -2.998 -23.996 0.205 1.00 65.62 144 ILE A C 1
ATOM 1206 O O . ILE A 1 144 ? -1.794 -23.970 -0.062 1.00 65.62 144 ILE A O 1
ATOM 1210 N N . ASN A 1 145 ? -3.580 -22.975 0.834 1.00 65.75 145 ASN A N 1
ATOM 1211 C CA . ASN A 1 145 ? -2.899 -21.746 1.225 1.00 65.75 145 ASN A CA 1
ATOM 1212 C C . ASN A 1 145 ? -2.361 -21.765 2.667 1.00 65.75 145 ASN A C 1
ATOM 1214 O O . ASN A 1 145 ? -1.702 -20.797 3.067 1.00 65.75 145 ASN A O 1
ATOM 1218 N N . LYS A 1 146 ? -2.571 -22.838 3.450 1.00 68.56 146 LYS A N 1
ATOM 1219 C CA . LYS A 1 146 ? -1.960 -22.993 4.782 1.00 68.56 146 LYS A CA 1
ATOM 1220 C C . LYS A 1 146 ? -0.476 -23.346 4.635 1.00 68.56 146 LYS A C 1
ATOM 1222 O O . LYS A 1 146 ? -0.088 -24.503 4.523 1.00 68.56 146 LYS A O 1
ATOM 1227 N N . LYS A 1 147 ? 0.379 -22.321 4.654 1.00 69.94 147 LYS A N 1
ATOM 1228 C CA . LYS A 1 147 ? 1.844 -22.479 4.550 1.00 69.94 147 LYS A CA 1
ATOM 1229 C C . LYS A 1 147 ? 2.539 -22.802 5.870 1.00 69.94 147 LYS A C 1
ATOM 1231 O O . LYS A 1 147 ? 3.681 -23.247 5.856 1.00 69.94 147 LYS A O 1
ATOM 1236 N N . TYR A 1 148 ? 1.875 -22.548 6.991 1.00 70.44 148 TYR A N 1
ATOM 1237 C CA . TYR A 1 148 ? 2.446 -22.697 8.323 1.00 70.44 148 TYR A CA 1
ATOM 1238 C C . TYR A 1 148 ? 1.651 -23.760 9.072 1.00 70.44 148 TYR A C 1
ATOM 1240 O O . TYR A 1 148 ? 0.440 -23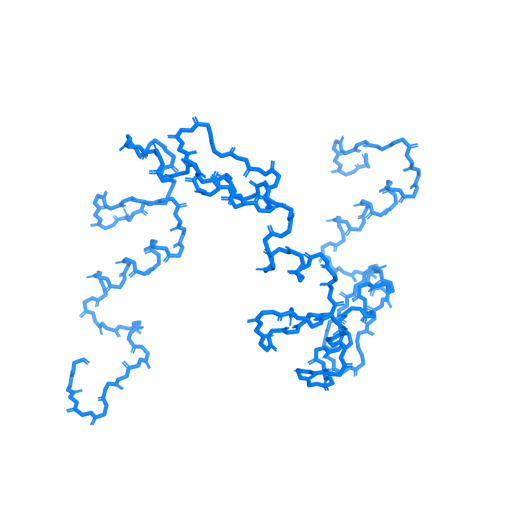.616 9.225 1.00 70.44 148 TYR A O 1
ATOM 1248 N N . LYS A 1 149 ? 2.336 -24.827 9.489 1.00 68.31 149 LYS A N 1
ATOM 1249 C CA . LYS A 1 149 ? 1.784 -25.889 10.332 1.00 68.31 149 LYS A CA 1
ATOM 1250 C C . LYS A 1 149 ? 2.245 -25.672 11.766 1.00 68.31 149 LYS A C 1
ATOM 1252 O O . LYS A 1 149 ? 3.388 -25.271 11.984 1.00 68.31 149 LYS A O 1
ATOM 1257 N N . CYS A 1 150 ? 1.364 -25.927 12.723 1.00 77.12 150 CYS A N 1
ATOM 1258 C CA . CYS A 1 150 ? 1.766 -26.023 14.114 1.00 77.12 150 CYS A CA 1
ATOM 1259 C C . CYS A 1 150 ? 2.487 -27.361 14.326 1.00 77.12 150 CYS A C 1
ATOM 1261 O O . CYS A 1 150 ? 2.000 -28.403 13.908 1.00 77.12 150 CYS A O 1
ATOM 1263 N N . GLU A 1 151 ? 3.656 -27.347 14.964 1.00 81.25 151 GLU A N 1
ATOM 1264 C CA . GLU A 1 151 ? 4.381 -28.586 15.295 1.00 81.25 151 GLU A CA 1
ATOM 1265 C C . GLU A 1 151 ? 3.815 -29.284 16.543 1.00 81.25 151 GLU A C 1
ATOM 1267 O O . GLU A 1 151 ? 4.181 -30.416 16.841 1.00 81.25 151 GLU A O 1
ATOM 1272 N N . GLN A 1 152 ? 2.931 -28.610 17.286 1.00 80.19 152 GLN A N 1
ATOM 1273 C CA . GLN A 1 152 ? 2.345 -29.111 18.534 1.00 80.19 152 GLN A CA 1
ATOM 1274 C C . GLN A 1 152 ? 0.869 -29.498 18.402 1.00 80.19 152 GLN A C 1
ATOM 1276 O O . GLN A 1 152 ? 0.289 -30.019 19.353 1.00 80.19 152 GLN A O 1
ATOM 1281 N N . CYS A 1 153 ? 0.241 -29.239 17.254 1.00 75.31 153 CYS A N 1
ATOM 1282 C CA . CYS A 1 153 ? -1.108 -29.707 16.969 1.00 75.31 153 CYS A CA 1
ATOM 1283 C C . CYS A 1 153 ? -1.382 -29.760 15.464 1.00 75.31 153 CYS A C 1
ATOM 1285 O O . CYS A 1 153 ? -0.779 -29.032 14.681 1.00 75.31 153 CYS A O 1
ATOM 1287 N N . ASP A 1 154 ? -2.351 -30.582 15.073 1.00 61.97 154 ASP A N 1
ATOM 1288 C CA . ASP A 1 154 ? -2.712 -30.817 13.671 1.00 61.97 154 ASP A CA 1
ATOM 1289 C C . ASP A 1 154 ? -3.648 -29.739 13.066 1.00 61.97 154 ASP A C 1
ATOM 1291 O O . ASP A 1 154 ? -4.302 -29.995 12.053 1.00 61.97 154 ASP A O 1
ATOM 1295 N N . TYR A 1 155 ? -3.745 -28.542 13.670 1.00 55.53 155 TYR A N 1
ATOM 1296 C CA . TYR A 1 155 ? -4.676 -27.470 13.259 1.00 55.53 155 TYR A CA 1
ATOM 1297 C C . TYR A 1 155 ? -4.012 -26.291 12.525 1.00 55.53 155 TYR A C 1
ATOM 1299 O O . TYR A 1 155 ? -3.006 -25.759 13.047 1.00 55.53 155 TYR A O 1
#

Foldseek 3Di:
DVVDPDDDPDPVVVVVVVVVVPPVCPQQPAADPVDRDTHNDPVVSVVVVVVPVDDPPQQPAAAPPDRDTHNDPLVNCQVNVVAQPDADPVDRDTGRDPVVNVVVVCVVPPVCPQQPDADPVDRDTHNDPVVNVVVVCVVPPVCPVVPDQDPVDRD